Protein AF-A0A833W5Q2-F1 (afdb_monomer)

Radius of gyration: 33.86 Å; Cα contacts (8 Å, |Δi|>4): 45; chains: 1; bounding box: 72×71×75 Å

Secondary structure (DSSP, 8-state):
---------HHHHHHHHHHHHHHH-S------HHHHHHHHHTHHHHHHHHHHHHHHHHHHHHHHHHHHHHHHHHHHHHHHHHHHHHHHHHHHH--SS--HHHHHHHHHHHHHHHTS-SS--TTS-HHHHHHHHHHHHHHHHHHHT---S-TTGGGG--

Sequence (158 aa):
MNEADNGFNHWQTCLLFDVYVTVIMSDEEDIDINKKFEDLLLAEENAQDIGYKEGFEFGKKHFVTAFHYGHHKGSSLGAQLGYYSGILEQYLSTNECNTEKSVSIARKLLQDIYNVPKFNDETVDMLKTIDNIKSQYAKFCALAKICSSYPETDKLNF

Mean predicted aligned error: 13.41 Å

pLDDT: mean 82.16, std 18.28, range [35.59, 97.69]

Structure (mmCIF, N/CA/C/O backbone):
data_AF-A0A833W5Q2-F1
#
_entry.id   AF-A0A833W5Q2-F1
#
loop_
_atom_site.group_PDB
_atom_site.id
_atom_site.type_symbol
_atom_site.label_atom_id
_atom_site.label_alt_id
_atom_site.label_comp_id
_atom_site.label_asym_id
_atom_site.label_entity_id
_atom_site.label_seq_id
_atom_site.pdbx_PDB_ins_code
_atom_site.Cartn_x
_atom_site.Cartn_y
_atom_site.Cartn_z
_atom_site.occupancy
_atom_site.B_iso_or_equiv
_atom_site.auth_seq_id
_atom_site.auth_comp_id
_atom_site.auth_asym_id
_atom_site.auth_atom_id
_atom_site.pdbx_PDB_model_num
ATOM 1 N N . MET A 1 1 ? 49.027 62.027 -38.781 1.00 38.66 1 MET A N 1
ATOM 2 C CA . MET A 1 1 ? 47.693 62.193 -38.177 1.00 38.66 1 MET A CA 1
ATOM 3 C C . MET A 1 1 ? 46.911 60.960 -38.580 1.00 38.66 1 MET A C 1
ATOM 5 O O . MET A 1 1 ? 46.708 60.816 -39.776 1.00 38.66 1 MET A O 1
ATOM 9 N N . ASN A 1 2 ? 46.592 60.103 -37.596 1.00 39.84 2 ASN A N 1
ATOM 10 C CA . ASN A 1 2 ? 45.866 58.815 -37.682 1.00 39.84 2 ASN A CA 1
ATOM 11 C C . ASN A 1 2 ? 46.619 57.723 -38.482 1.00 39.84 2 ASN A C 1
ATOM 13 O O . ASN A 1 2 ? 47.338 58.054 -39.412 1.00 39.84 2 ASN A O 1
ATOM 17 N N . GLU A 1 3 ? 46.664 56.434 -38.139 1.00 35.59 3 GLU A N 1
ATOM 18 C CA . GLU A 1 3 ? 45.753 55.486 -37.472 1.00 35.59 3 GLU A CA 1
ATOM 19 C C . GLU A 1 3 ? 46.633 54.354 -36.872 1.00 35.59 3 GLU A C 1
ATOM 21 O O . GLU A 1 3 ? 47.623 53.959 -37.481 1.00 35.59 3 GLU A O 1
ATOM 26 N N . ALA A 1 4 ? 46.491 54.016 -35.588 1.00 41.06 4 ALA A N 1
ATOM 27 C CA . ALA A 1 4 ? 45.652 52.933 -35.048 1.00 41.06 4 ALA A CA 1
ATOM 28 C C . ALA A 1 4 ? 46.383 51.572 -34.924 1.00 41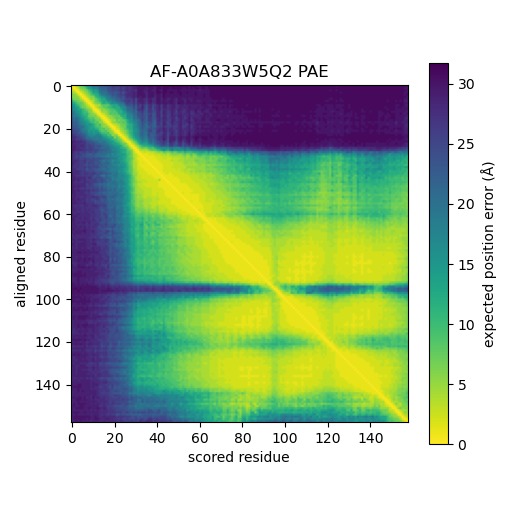.06 4 ALA A C 1
ATOM 30 O O . ALA A 1 4 ? 46.557 50.831 -35.884 1.00 41.06 4 ALA A O 1
ATOM 31 N N . ASP A 1 5 ?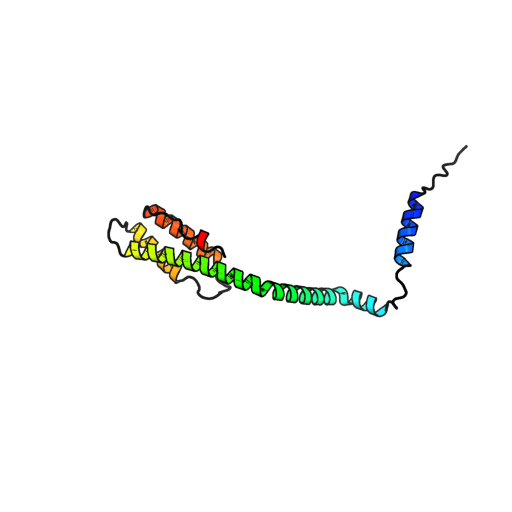 46.816 51.304 -33.688 1.00 43.16 5 ASP A N 1
ATOM 32 C CA . ASP A 1 5 ? 46.898 50.018 -32.980 1.00 43.16 5 ASP A CA 1
ATOM 33 C C . ASP A 1 5 ? 47.190 48.718 -33.755 1.00 43.16 5 ASP A C 1
ATOM 35 O O . ASP A 1 5 ? 46.303 47.968 -34.160 1.00 43.16 5 ASP A O 1
ATOM 39 N N . ASN A 1 6 ? 48.475 48.348 -33.751 1.00 50.38 6 ASN A N 1
ATOM 40 C CA . ASN A 1 6 ? 48.952 46.966 -33.866 1.00 50.38 6 ASN A CA 1
ATOM 41 C C . ASN A 1 6 ? 48.695 46.188 -32.561 1.00 50.38 6 ASN A C 1
ATOM 43 O O . ASN A 1 6 ? 49.618 45.896 -31.799 1.00 50.38 6 ASN A O 1
ATOM 47 N N . GLY A 1 7 ? 47.433 45.852 -32.306 1.00 50.81 7 GLY A N 1
ATOM 48 C CA . GLY A 1 7 ? 46.999 45.077 -31.142 1.00 50.81 7 GLY A CA 1
ATOM 49 C C . GLY A 1 7 ? 46.124 43.888 -31.524 1.00 50.81 7 GLY A C 1
ATOM 50 O O . GLY A 1 7 ? 45.055 43.710 -30.950 1.00 50.81 7 GLY A O 1
ATOM 51 N N . PHE A 1 8 ? 46.526 43.093 -32.522 1.00 42.94 8 PHE A N 1
ATOM 52 C CA . PHE A 1 8 ? 45.823 41.846 -32.828 1.00 42.94 8 PHE A CA 1
ATOM 53 C C . PHE A 1 8 ? 46.236 40.781 -31.803 1.00 42.94 8 PHE A C 1
ATOM 55 O O . PHE A 1 8 ? 47.381 40.334 -31.748 1.00 42.94 8 PHE A O 1
ATOM 62 N N . ASN A 1 9 ? 45.298 40.467 -30.916 1.00 50.44 9 ASN A N 1
ATOM 63 C CA . ASN A 1 9 ? 45.510 39.759 -29.663 1.00 50.44 9 ASN A CA 1
ATOM 64 C C . ASN A 1 9 ? 45.991 38.313 -29.872 1.00 50.44 9 ASN A C 1
ATOM 66 O O . ASN A 1 9 ? 45.300 37.499 -30.479 1.00 50.44 9 ASN A O 1
ATOM 70 N N . HIS A 1 10 ? 47.125 37.973 -29.250 1.00 47.81 10 HIS A N 1
ATOM 71 C CA . HIS A 1 10 ? 47.719 36.628 -29.149 1.00 47.81 10 HIS A CA 1
ATOM 72 C C . HIS A 1 10 ? 46.722 35.533 -28.692 1.00 47.81 10 HIS A C 1
ATOM 74 O O . HIS A 1 10 ? 46.879 34.360 -29.020 1.00 47.81 10 HIS A O 1
ATOM 80 N N . TRP A 1 11 ? 45.647 35.927 -28.003 1.00 44.53 11 TRP A N 1
ATOM 81 C CA . TRP A 1 11 ? 44.583 35.049 -27.510 1.00 44.53 11 TRP A CA 1
ATOM 82 C C . TRP A 1 11 ? 43.549 34.629 -28.572 1.00 44.53 11 TRP A C 1
ATOM 84 O O . TRP A 1 11 ? 42.895 33.604 -28.397 1.00 44.53 11 TRP A O 1
ATOM 94 N N . GLN A 1 12 ? 43.403 35.365 -29.683 1.00 47.84 12 GLN A N 1
ATOM 95 C CA . GLN A 1 12 ? 42.479 34.992 -30.770 1.00 47.84 12 GLN A CA 1
ATOM 96 C C . GLN A 1 12 ? 43.062 33.924 -31.705 1.00 47.84 12 GLN A C 1
ATOM 98 O O . GLN A 1 12 ? 42.309 33.152 -32.295 1.00 47.84 12 GLN A O 1
ATOM 103 N N . THR A 1 13 ? 44.389 33.822 -31.804 1.00 49.59 13 THR A N 1
ATOM 104 C CA . THR A 1 13 ? 45.064 32.784 -32.598 1.00 49.59 13 THR A CA 1
ATOM 105 C C . THR A 1 13 ? 45.045 31.404 -31.939 1.00 49.59 13 THR A C 1
ATOM 107 O O . THR A 1 13 ? 44.954 30.418 -32.661 1.00 49.59 13 THR A O 1
ATOM 110 N N . CYS A 1 14 ? 45.051 31.306 -30.604 1.00 47.75 14 CYS A N 1
ATOM 111 C CA . CYS A 1 14 ? 44.997 30.006 -29.917 1.00 47.75 14 CYS A CA 1
ATOM 112 C C . CYS A 1 14 ? 43.622 29.328 -30.045 1.00 47.75 14 CYS A C 1
ATOM 114 O O . CYS A 1 14 ? 43.556 28.139 -30.329 1.00 47.75 14 CYS A O 1
ATOM 116 N N . LEU A 1 15 ? 42.521 30.085 -29.948 1.00 47.81 15 LEU A N 1
ATOM 117 C CA . LEU A 1 15 ? 41.167 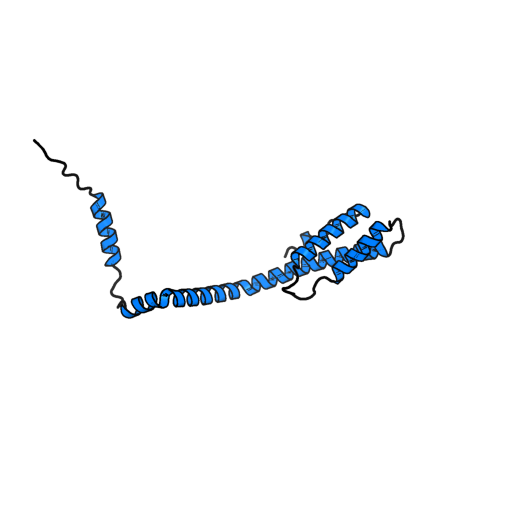29.522 -30.072 1.00 47.81 15 LEU A CA 1
ATOM 118 C C . LEU A 1 15 ? 40.833 29.058 -31.497 1.00 47.81 15 LEU A C 1
ATOM 120 O O . LEU A 1 15 ? 40.085 28.100 -31.672 1.00 47.81 15 LEU A O 1
ATOM 124 N N . LEU A 1 16 ? 41.395 29.708 -32.520 1.00 47.59 16 LEU A N 1
ATOM 125 C CA . LEU A 1 16 ? 41.254 29.248 -33.902 1.00 47.59 16 LEU A CA 1
ATOM 126 C C . LEU A 1 16 ? 42.105 28.005 -34.174 1.00 47.59 16 LEU A C 1
ATOM 128 O O . LEU A 1 16 ? 41.645 27.133 -34.899 1.00 47.59 16 LEU A O 1
ATOM 132 N N . PHE A 1 17 ? 43.293 27.882 -33.574 1.00 48.62 17 PHE A N 1
ATOM 133 C CA . PHE A 1 17 ? 44.138 26.697 -33.746 1.00 48.62 17 PHE A CA 1
ATOM 134 C C . PHE A 1 17 ? 43.572 25.468 -33.018 1.00 48.62 17 PHE A C 1
ATOM 136 O O . PHE A 1 17 ? 43.551 24.392 -33.602 1.00 48.62 17 PHE A O 1
ATOM 143 N N . ASP A 1 18 ? 43.018 25.620 -31.811 1.00 46.50 18 ASP A N 1
ATOM 144 C CA . ASP A 1 18 ? 42.453 24.491 -31.052 1.00 46.50 18 ASP A CA 1
ATOM 145 C C . ASP A 1 18 ? 41.168 23.925 -31.688 1.00 46.50 18 ASP A C 1
ATOM 147 O O . ASP A 1 18 ? 40.959 22.709 -31.707 1.00 46.50 18 ASP A O 1
ATOM 151 N N . VAL A 1 19 ? 40.329 24.778 -32.292 1.00 51.44 19 VAL A N 1
ATOM 152 C CA . VAL A 1 19 ? 39.149 24.327 -33.055 1.00 51.44 19 VAL A CA 1
ATOM 153 C C . VAL A 1 19 ? 39.563 23.668 -34.375 1.00 51.44 19 VAL A C 1
ATOM 155 O O . VAL A 1 19 ? 38.985 22.653 -34.756 1.00 51.44 19 VAL A O 1
ATOM 158 N N . TYR A 1 20 ? 40.585 24.193 -35.060 1.00 46.47 20 TYR A N 1
ATOM 159 C CA . TYR A 1 20 ? 41.054 23.637 -36.335 1.00 46.47 20 TYR A CA 1
ATOM 160 C C . TYR A 1 20 ? 41.816 22.313 -36.157 1.00 46.47 20 TYR A C 1
ATOM 162 O O . TYR A 1 20 ? 41.710 21.425 -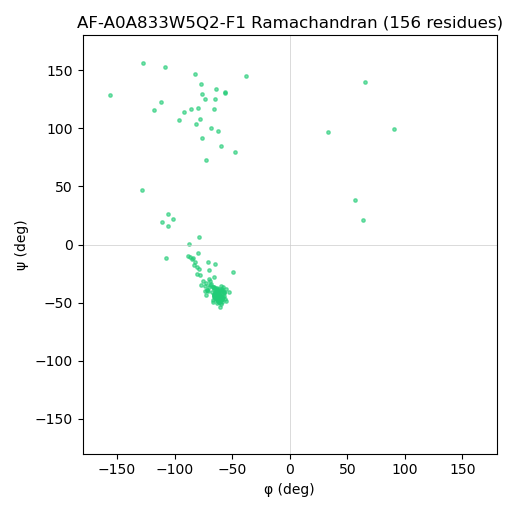36.995 1.00 46.47 20 TYR A O 1
ATOM 170 N N . VAL A 1 21 ? 42.542 22.145 -35.048 1.00 47.31 21 VAL A N 1
ATOM 171 C CA . VAL A 1 21 ? 43.298 20.920 -34.739 1.00 47.31 21 VAL A CA 1
ATOM 172 C C . VAL A 1 21 ? 42.383 19.798 -34.238 1.00 47.31 21 VAL A C 1
ATOM 174 O O . VAL A 1 21 ? 42.582 18.648 -34.620 1.00 47.31 21 VAL A O 1
ATOM 177 N N . THR A 1 22 ? 41.320 20.108 -33.488 1.00 44.22 22 THR A N 1
ATOM 178 C CA . THR A 1 22 ? 40.346 19.085 -33.050 1.00 44.22 22 THR A CA 1
ATOM 179 C C . THR A 1 22 ? 39.568 18.481 -34.229 1.00 44.22 22 THR A C 1
ATOM 181 O O . THR A 1 22 ? 39.186 17.317 -34.177 1.00 44.22 22 THR A O 1
ATOM 184 N N . VAL A 1 23 ? 39.382 19.233 -35.320 1.00 49.72 23 VAL A N 1
ATOM 185 C CA . VAL A 1 23 ? 38.721 18.743 -36.547 1.00 49.72 23 VAL A CA 1
ATOM 186 C C . VAL A 1 23 ? 39.662 17.912 -37.436 1.00 49.72 23 VAL A C 1
ATOM 188 O O . VAL A 1 23 ? 39.186 17.145 -38.265 1.00 49.72 23 VAL A O 1
ATOM 191 N N . ILE A 1 24 ? 40.986 18.028 -37.272 1.00 49.78 24 ILE A N 1
ATOM 192 C CA . ILE A 1 24 ? 41.982 17.390 -38.158 1.00 49.78 24 ILE A CA 1
ATOM 193 C C . ILE A 1 24 ? 42.696 16.196 -37.488 1.00 49.78 24 ILE A C 1
ATOM 195 O O . ILE A 1 24 ? 43.356 15.419 -38.169 1.00 49.78 24 ILE A O 1
ATOM 199 N N . MET A 1 25 ? 42.545 15.998 -36.173 1.00 48.16 25 MET A N 1
ATOM 200 C CA . MET A 1 25 ? 43.210 14.923 -35.414 1.00 48.16 25 MET A CA 1
ATOM 201 C C . MET A 1 25 ? 42.300 13.753 -35.002 1.00 48.16 25 MET A C 1
ATOM 203 O O . MET A 1 25 ? 42.586 13.063 -34.024 1.00 48.16 25 MET A O 1
ATOM 207 N N . SER A 1 26 ? 41.222 13.492 -35.738 1.00 46.38 26 SER A N 1
ATOM 208 C CA . SER A 1 26 ? 40.690 12.130 -35.810 1.00 46.38 26 SER A CA 1
ATOM 209 C C . SER A 1 26 ? 41.264 11.500 -37.069 1.00 46.38 26 SER A C 1
ATOM 211 O O . SER A 1 26 ? 40.897 11.900 -38.174 1.00 46.38 26 SER A O 1
ATOM 213 N N . ASP A 1 27 ? 42.202 10.577 -36.874 1.00 48.41 27 ASP A N 1
ATOM 214 C CA . ASP A 1 27 ? 42.701 9.656 -37.890 1.00 48.41 27 ASP A CA 1
ATOM 215 C C . ASP A 1 27 ? 41.565 9.184 -38.813 1.00 48.41 27 ASP A C 1
ATOM 217 O O . ASP A 1 27 ? 40.431 9.035 -38.358 1.00 48.41 27 ASP A O 1
ATOM 221 N N . GLU A 1 28 ? 41.878 8.980 -40.096 1.00 51.78 28 GLU A N 1
ATOM 222 C CA . GLU A 1 28 ? 40.997 8.483 -41.161 1.00 51.78 28 GLU A CA 1
ATOM 223 C C . GLU A 1 28 ? 40.198 7.229 -40.741 1.00 51.78 28 GLU A C 1
ATOM 225 O O . GLU A 1 28 ? 40.512 6.100 -41.111 1.00 51.78 28 GLU A O 1
ATOM 230 N N . GLU A 1 29 ? 39.116 7.405 -39.991 1.00 58.22 29 GLU A N 1
ATOM 231 C CA . GLU A 1 29 ? 37.950 6.561 -40.156 1.00 58.22 29 GLU A CA 1
ATOM 232 C C . GLU A 1 29 ? 37.305 7.016 -41.459 1.00 58.22 29 GLU A C 1
ATOM 234 O O . GLU A 1 29 ? 37.044 8.202 -41.656 1.00 58.22 29 GLU A O 1
ATOM 239 N N . ASP A 1 30 ? 37.102 6.079 -42.377 1.00 64.25 30 ASP A N 1
ATOM 240 C CA . ASP A 1 30 ? 36.302 6.269 -43.581 1.00 64.25 30 ASP A CA 1
ATOM 241 C C . ASP A 1 30 ? 34.876 6.637 -43.132 1.00 64.25 30 ASP A C 1
ATOM 243 O O . ASP A 1 30 ? 34.030 5.775 -42.877 1.00 64.25 30 ASP A O 1
ATOM 247 N N . ILE A 1 31 ? 34.649 7.930 -42.868 1.00 68.19 31 ILE A N 1
ATOM 248 C CA . ILE A 1 31 ? 33.361 8.443 -42.420 1.00 68.19 31 ILE A CA 1
ATOM 249 C C . ILE A 1 31 ? 32.431 8.278 -43.609 1.00 68.19 31 ILE A C 1
ATOM 251 O O . ILE A 1 31 ? 32.430 9.092 -44.532 1.00 68.19 31 ILE A O 1
ATOM 255 N N . ASP A 1 32 ? 31.625 7.222 -43.568 1.00 84.94 32 ASP A N 1
ATOM 256 C CA . ASP A 1 32 ? 30.567 6.999 -44.538 1.00 84.94 32 ASP A CA 1
ATOM 257 C C . ASP A 1 32 ? 29.554 8.150 -44.446 1.00 84.94 32 ASP A C 1
ATOM 259 O O . ASP A 1 32 ? 28.679 8.208 -43.575 1.00 84.94 32 ASP A O 1
ATOM 263 N N . ILE A 1 33 ? 29.720 9.113 -45.351 1.00 88.19 33 ILE A N 1
ATOM 264 C CA . ILE A 1 33 ? 28.893 10.312 -45.447 1.00 88.19 33 ILE A CA 1
ATOM 265 C C . ILE A 1 33 ? 27.429 9.925 -45.688 1.00 88.19 33 ILE A C 1
ATOM 267 O O . ILE A 1 33 ? 26.533 10.573 -45.144 1.00 88.19 33 ILE A O 1
ATOM 271 N N . ASN A 1 34 ? 27.173 8.855 -46.449 1.00 88.50 34 ASN A N 1
ATOM 272 C CA . ASN A 1 34 ? 25.809 8.400 -46.710 1.00 88.50 34 ASN A CA 1
ATOM 273 C C . ASN A 1 34 ? 25.163 7.911 -45.419 1.00 88.50 34 ASN A C 1
ATOM 275 O O . ASN A 1 34 ? 24.055 8.335 -45.106 1.00 88.50 34 ASN A O 1
ATOM 279 N N . LYS A 1 35 ? 25.898 7.145 -44.607 1.00 88.88 35 LYS A N 1
ATOM 280 C CA . LYS A 1 35 ? 25.427 6.719 -43.287 1.00 88.88 35 LYS A CA 1
ATOM 281 C C . LYS A 1 35 ? 25.104 7.900 -42.370 1.00 88.88 35 LYS A C 1
ATOM 283 O O . LYS A 1 35 ? 24.105 7.868 -41.667 1.00 88.88 35 LYS A O 1
ATOM 288 N N . LYS A 1 36 ? 25.899 8.975 -42.384 1.00 91.31 36 LYS A N 1
ATOM 289 C CA . LYS A 1 36 ? 25.597 10.178 -41.583 1.00 91.31 36 LYS A CA 1
ATOM 290 C C . LYS A 1 36 ? 24.340 10.908 -42.051 1.00 91.31 36 LYS A C 1
ATOM 292 O O . LYS A 1 36 ? 23.597 11.424 -41.217 1.00 91.31 36 LYS A O 1
ATOM 297 N N . PHE A 1 37 ? 24.091 10.956 -43.357 1.00 93.19 37 PHE A N 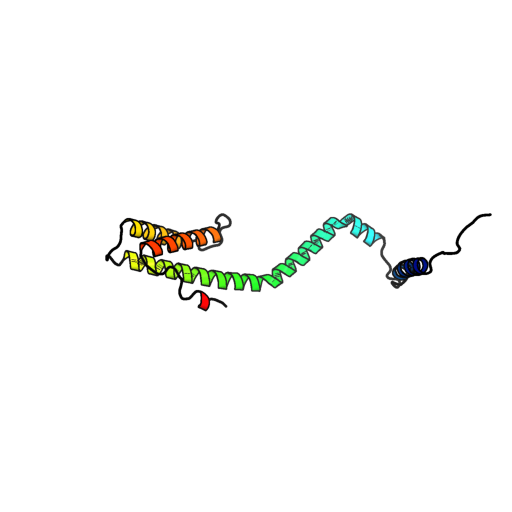1
ATOM 298 C CA . PHE A 1 37 ? 22.842 11.503 -43.883 1.00 93.19 37 PHE A CA 1
ATOM 299 C C . PHE A 1 37 ? 21.646 10.597 -43.591 1.00 93.19 37 PHE A C 1
ATOM 301 O O . PHE A 1 37 ? 20.580 11.121 -43.282 1.00 93.19 37 PHE A O 1
ATOM 308 N N . GLU A 1 38 ? 21.816 9.275 -43.629 1.00 92.44 38 GLU A N 1
ATOM 309 C CA . GLU A 1 38 ? 20.803 8.314 -43.184 1.00 92.44 38 GLU A CA 1
ATOM 310 C C . GLU A 1 38 ? 20.498 8.490 -41.692 1.00 92.44 38 GLU A C 1
ATOM 312 O O . GLU A 1 38 ? 19.337 8.646 -41.332 1.00 92.44 38 GLU A O 1
ATOM 317 N N . ASP A 1 39 ? 21.518 8.582 -40.834 1.00 91.75 39 ASP A N 1
ATOM 318 C CA . ASP A 1 39 ? 21.353 8.821 -39.397 1.00 91.75 39 ASP A CA 1
ATOM 319 C C . ASP A 1 39 ? 20.605 10.133 -39.116 1.00 91.75 39 ASP A C 1
ATOM 321 O O . ASP A 1 39 ? 19.800 10.195 -38.187 1.00 91.75 39 ASP A O 1
ATOM 325 N N . LEU A 1 40 ? 20.866 11.181 -39.910 1.00 93.62 40 LEU A N 1
ATOM 326 C CA . LEU A 1 40 ? 20.181 12.470 -39.804 1.00 93.62 40 LEU A CA 1
ATOM 327 C C . LEU A 1 40 ? 18.736 12.396 -40.311 1.00 93.62 40 LEU A C 1
ATOM 329 O O . LEU A 1 40 ? 17.838 12.948 -39.678 1.00 93.62 40 LEU A O 1
ATOM 333 N N . LEU A 1 41 ? 18.512 11.733 -41.448 1.00 96.25 41 LEU A N 1
ATOM 334 C CA . LEU A 1 41 ? 17.185 11.541 -42.032 1.00 96.25 41 LEU A CA 1
ATOM 335 C C . LEU A 1 41 ? 16.291 10.709 -41.104 1.00 96.25 41 LEU A C 1
ATOM 337 O O . LEU A 1 41 ? 15.111 11.015 -40.963 1.00 96.25 41 LEU A O 1
ATOM 341 N N . LEU A 1 42 ? 16.871 9.701 -40.448 1.00 96.00 42 LEU A N 1
ATOM 342 C CA . LEU A 1 42 ? 16.205 8.772 -39.534 1.00 96.00 42 LEU A CA 1
ATOM 343 C C . LEU A 1 42 ? 16.458 9.127 -38.060 1.00 96.00 42 LEU A C 1
ATOM 345 O O . LEU A 1 42 ? 16.336 8.275 -37.183 1.00 96.00 42 LEU A O 1
ATOM 349 N N . ALA A 1 43 ? 16.822 10.377 -37.754 1.00 96.00 43 ALA A N 1
ATOM 350 C CA . ALA A 1 43 ? 17.234 10.769 -36.405 1.00 96.00 43 ALA A CA 1
ATOM 351 C C . ALA A 1 43 ? 16.154 10.499 -35.343 1.00 96.00 43 ALA A C 1
ATOM 353 O O . ALA A 1 43 ? 16.477 10.097 -34.226 1.00 96.00 43 ALA A O 1
ATOM 354 N N . GLU A 1 44 ? 14.877 10.689 -35.687 1.00 95.94 44 GLU A N 1
ATOM 355 C CA . GLU A 1 44 ? 13.747 10.395 -34.798 1.00 95.94 44 GLU A CA 1
ATOM 356 C C . GLU A 1 44 ? 13.610 8.891 -34.526 1.00 95.94 44 GLU A C 1
ATOM 358 O O . GLU A 1 44 ? 13.521 8.475 -33.371 1.00 95.94 44 GLU A O 1
ATOM 363 N N . GLU A 1 45 ? 13.658 8.072 -35.575 1.00 96.44 45 GLU A N 1
ATOM 364 C CA . GLU A 1 45 ? 13.549 6.612 -35.485 1.00 96.44 45 GLU A CA 1
ATOM 365 C C . GLU A 1 45 ? 14.724 6.023 -34.695 1.00 96.44 45 GLU A C 1
ATOM 367 O O . GLU A 1 45 ? 14.535 5.185 -33.811 1.00 96.44 45 GLU A O 1
ATOM 372 N N . ASN A 1 46 ? 15.931 6.537 -34.942 1.00 95.06 46 ASN A N 1
ATOM 373 C CA . ASN A 1 46 ? 17.136 6.189 -34.200 1.00 95.06 46 ASN A CA 1
ATOM 374 C C . ASN A 1 46 ? 17.020 6.577 -32.721 1.00 95.06 46 ASN A C 1
ATOM 376 O O . ASN A 1 46 ? 17.333 5.769 -31.847 1.00 95.06 46 ASN A O 1
ATOM 380 N N . ALA A 1 47 ? 16.539 7.785 -32.416 1.00 96.25 47 ALA A N 1
ATOM 381 C CA . ALA A 1 47 ? 16.331 8.218 -31.036 1.00 96.25 47 ALA A CA 1
ATOM 382 C C . ALA A 1 47 ? 15.285 7.352 -30.315 1.00 96.25 47 ALA A C 1
ATOM 384 O O . ALA A 1 47 ? 15.475 7.001 -29.149 1.00 96.25 47 ALA A O 1
ATOM 385 N N . GLN A 1 48 ? 14.207 6.966 -31.003 1.00 97.50 48 GLN A N 1
ATOM 386 C CA . GLN A 1 48 ? 13.182 6.082 -30.456 1.00 97.50 48 GLN A CA 1
ATOM 387 C C . GLN A 1 48 ? 13.730 4.677 -30.169 1.00 97.50 48 GLN A C 1
ATOM 389 O O . GLN A 1 48 ? 13.470 4.132 -29.094 1.00 97.50 48 GLN A O 1
ATOM 394 N N . ASP A 1 49 ? 14.492 4.091 -31.095 1.00 97.06 49 ASP A N 1
ATOM 395 C CA . ASP A 1 49 ? 15.082 2.759 -30.931 1.00 97.06 49 ASP A CA 1
ATOM 396 C C . ASP A 1 49 ? 16.130 2.731 -29.807 1.00 97.06 49 ASP A C 1
ATOM 398 O O . ASP A 1 49 ? 16.101 1.845 -28.948 1.00 97.06 49 ASP A O 1
ATOM 402 N N . ILE A 1 50 ? 17.003 3.744 -29.749 1.00 96.50 50 ILE A N 1
ATOM 403 C CA . ILE A 1 50 ? 17.966 3.915 -28.654 1.00 96.50 50 ILE A CA 1
ATOM 404 C C . ILE A 1 50 ? 17.222 4.055 -27.324 1.00 96.50 50 ILE A C 1
ATOM 406 O O . ILE A 1 50 ? 17.486 3.292 -26.395 1.00 96.50 50 ILE A O 1
ATOM 410 N N . GLY A 1 51 ? 16.239 4.957 -27.243 1.00 97.62 51 GLY A N 1
ATOM 411 C CA . GLY A 1 51 ? 15.463 5.181 -26.024 1.00 97.62 51 GLY A CA 1
ATOM 412 C C . GLY A 1 51 ? 14.715 3.931 -25.554 1.00 97.62 51 GLY A C 1
ATOM 413 O O . GLY A 1 51 ? 14.694 3.634 -24.358 1.00 97.62 51 GLY A O 1
ATOM 414 N N . TYR A 1 52 ? 14.151 3.149 -26.480 1.00 97.38 52 TYR A N 1
ATOM 415 C CA . TYR A 1 52 ? 13.523 1.868 -26.160 1.00 97.38 52 TYR A CA 1
ATOM 416 C C . TYR A 1 52 ? 14.535 0.862 -25.602 1.00 97.38 52 TYR A C 1
ATOM 418 O O . TYR A 1 52 ? 14.291 0.279 -24.545 1.00 97.38 52 TYR A O 1
ATOM 426 N N . LYS A 1 53 ? 15.675 0.667 -26.276 1.00 97.69 53 LYS A N 1
ATOM 427 C CA . LYS A 1 53 ? 16.718 -0.283 -25.851 1.00 97.69 53 LYS A CA 1
ATOM 428 C C . LYS A 1 53 ? 17.290 0.084 -24.487 1.00 97.69 53 LYS A C 1
ATOM 430 O O . LYS A 1 53 ? 17.389 -0.776 -23.610 1.00 97.69 53 LYS A O 1
ATOM 435 N N . GLU A 1 54 ? 17.624 1.355 -24.293 1.00 97.06 54 GLU A N 1
ATOM 436 C CA . GLU A 1 54 ? 18.136 1.871 -23.025 1.00 97.06 54 GLU A CA 1
ATOM 437 C C . GLU A 1 54 ? 17.102 1.723 -21.908 1.00 97.06 54 GLU A C 1
ATOM 439 O O . GLU A 1 54 ? 17.414 1.173 -20.851 1.00 97.06 54 GLU A O 1
ATOM 444 N N . GLY A 1 55 ? 15.858 2.143 -22.151 1.00 96.56 55 GLY A N 1
ATOM 445 C CA . GLY A 1 55 ? 14.770 2.040 -21.181 1.00 96.56 55 GLY A CA 1
ATOM 446 C C . GLY A 1 55 ? 14.442 0.595 -20.806 1.00 96.56 55 GLY A C 1
ATOM 447 O O . GLY A 1 55 ? 14.227 0.294 -19.630 1.00 96.56 55 GLY A O 1
ATOM 448 N N . PHE A 1 56 ? 14.455 -0.320 -21.776 1.00 96.19 56 PHE A N 1
ATOM 449 C CA . PHE A 1 56 ? 14.208 -1.740 -21.546 1.00 96.19 56 PHE A CA 1
ATOM 450 C C . PHE A 1 56 ? 15.316 -2.385 -20.706 1.00 96.19 56 PHE A C 1
ATOM 452 O O . PHE A 1 56 ? 15.028 -3.035 -19.699 1.00 96.19 56 PHE A O 1
ATOM 459 N N . GLU A 1 57 ? 16.585 -2.176 -21.066 1.00 95.75 57 GLU A N 1
ATOM 460 C CA . GLU A 1 57 ? 17.714 -2.728 -20.309 1.00 95.75 57 GLU A CA 1
ATOM 461 C C . GLU A 1 57 ? 17.830 -2.106 -18.914 1.00 95.75 57 GLU A C 1
ATOM 463 O O . GLU A 1 57 ? 18.124 -2.807 -17.940 1.00 95.75 57 GLU A O 1
ATOM 468 N N . PHE A 1 58 ? 17.535 -0.811 -18.782 1.00 95.31 58 PHE A N 1
ATOM 469 C CA . PHE A 1 58 ? 17.417 -0.154 -17.485 1.00 95.31 58 PHE A CA 1
ATOM 470 C C . PHE A 1 58 ? 16.303 -0.795 -16.644 1.00 95.31 58 PHE A C 1
ATOM 472 O O . PHE A 1 58 ? 16.557 -1.276 -15.538 1.00 95.31 58 PHE A O 1
ATOM 479 N N . GLY A 1 59 ? 15.085 -0.892 -17.181 1.00 93.25 59 GLY A N 1
ATOM 480 C CA . GLY A 1 59 ? 13.946 -1.497 -16.489 1.00 93.25 59 GLY A CA 1
ATOM 481 C C . GLY A 1 59 ? 14.221 -2.937 -16.049 1.00 93.25 59 GLY A C 1
ATOM 482 O O . GLY A 1 59 ? 13.946 -3.304 -14.908 1.00 93.25 59 GLY A O 1
ATOM 483 N N . LYS A 1 60 ? 14.858 -3.735 -16.910 1.00 92.00 60 LYS A N 1
ATOM 484 C CA . LYS A 1 60 ? 15.247 -5.119 -16.617 1.00 92.00 60 LYS A CA 1
ATOM 485 C C . LYS A 1 60 ? 16.237 -5.222 -15.456 1.00 92.00 60 LYS A C 1
ATOM 487 O O . LYS A 1 60 ? 16.065 -6.080 -14.592 1.00 92.00 60 LYS A O 1
ATOM 492 N N . LYS A 1 61 ? 17.242 -4.341 -15.394 1.00 91.25 61 LYS A N 1
ATOM 493 C CA . LYS A 1 61 ? 18.204 -4.294 -14.276 1.00 91.25 61 LYS A CA 1
ATOM 494 C C . LYS A 1 61 ? 17.531 -3.917 -12.957 1.00 91.25 61 LYS A C 1
ATOM 496 O O . LYS A 1 61 ? 17.877 -4.465 -11.914 1.00 91.25 61 LYS A O 1
ATOM 501 N N . HIS A 1 62 ? 16.556 -3.013 -13.001 1.00 90.81 62 HIS A N 1
ATOM 502 C CA . HIS A 1 62 ? 15.860 -2.524 -11.811 1.00 90.81 62 HIS A CA 1
ATOM 503 C C . HIS A 1 62 ? 14.656 -3.380 -11.387 1.00 90.81 62 HIS A C 1
ATOM 505 O O . HIS A 1 62 ? 14.163 -3.212 -10.271 1.00 90.81 62 HIS A O 1
ATOM 511 N N . PHE A 1 63 ? 14.213 -4.326 -12.221 1.00 90.50 63 PHE A N 1
ATOM 512 C CA . PHE A 1 63 ? 13.051 -5.176 -11.954 1.00 90.50 63 PHE A CA 1
ATOM 513 C C . PHE A 1 63 ? 13.162 -5.940 -10.631 1.00 90.50 63 PHE A C 1
ATOM 515 O O . PHE A 1 63 ? 12.231 -5.924 -9.832 1.00 90.50 63 PHE A O 1
ATOM 522 N N . VAL A 1 64 ? 14.309 -6.574 -10.370 1.00 90.31 64 VAL A N 1
ATOM 523 C CA . VAL A 1 64 ? 14.524 -7.370 -9.149 1.00 90.31 64 VAL A CA 1
ATOM 524 C C . VAL A 1 64 ? 14.424 -6.486 -7.906 1.00 90.31 64 VAL A C 1
ATOM 526 O O . VAL A 1 64 ? 13.725 -6.821 -6.952 1.00 90.31 64 VAL A O 1
ATOM 529 N N . THR A 1 65 ? 15.052 -5.311 -7.942 1.00 89.38 65 THR A N 1
ATOM 530 C CA . THR A 1 65 ? 14.980 -4.330 -6.854 1.00 89.38 65 THR A CA 1
ATOM 531 C C . THR A 1 65 ? 13.550 -3.846 -6.629 1.00 89.38 65 THR A C 1
ATOM 533 O O . THR A 1 65 ? 13.091 -3.806 -5.490 1.00 89.38 65 THR A O 1
ATOM 536 N N . ALA A 1 66 ? 12.820 -3.522 -7.700 1.00 89.12 66 ALA A N 1
ATOM 537 C CA . ALA A 1 66 ? 11.426 -3.096 -7.615 1.00 89.12 66 ALA A CA 1
ATOM 538 C C . ALA A 1 66 ? 10.514 -4.209 -7.072 1.00 89.12 66 ALA A C 1
ATOM 540 O O . ALA A 1 66 ? 9.642 -3.946 -6.244 1.00 89.12 66 ALA A O 1
ATOM 541 N N . PHE A 1 67 ? 10.746 -5.457 -7.482 1.00 89.56 67 PHE A N 1
ATOM 542 C CA . PHE A 1 67 ? 10.027 -6.626 -6.985 1.00 89.56 67 PHE A CA 1
ATOM 543 C C . PHE A 1 67 ? 10.235 -6.816 -5.480 1.00 89.56 67 PHE A C 1
ATOM 545 O O . PHE A 1 67 ? 9.262 -6.930 -4.733 1.00 89.56 67 PHE A O 1
ATOM 552 N N . HIS A 1 68 ? 11.488 -6.790 -5.014 1.00 91.44 68 HIS A N 1
ATOM 553 C CA . HIS A 1 68 ? 11.787 -6.880 -3.586 1.00 91.44 68 HIS A CA 1
ATOM 554 C C . HIS A 1 68 ? 11.163 -5.723 -2.817 1.00 91.44 68 HIS A C 1
ATOM 556 O O . HIS A 1 68 ? 10.498 -5.950 -1.808 1.00 91.44 68 HIS A O 1
ATOM 562 N N . TYR A 1 69 ? 11.301 -4.497 -3.322 1.00 89.94 69 TYR A N 1
ATOM 563 C CA . TYR A 1 69 ? 10.690 -3.323 -2.713 1.00 89.94 69 TYR A CA 1
ATOM 564 C C . TYR A 1 69 ? 9.174 -3.4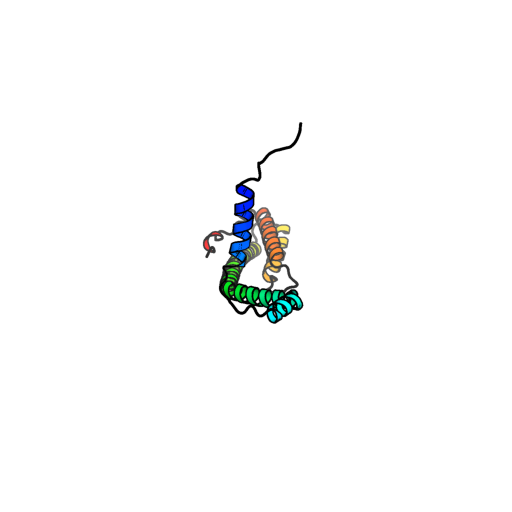91 -2.545 1.00 89.94 69 TYR A C 1
ATOM 566 O O . TYR A 1 69 ? 8.647 -3.294 -1.450 1.00 89.94 69 TYR A O 1
ATOM 574 N N . GLY A 1 70 ? 8.479 -3.920 -3.603 1.00 89.94 70 GLY A N 1
ATOM 575 C CA . GLY A 1 70 ? 7.045 -4.191 -3.567 1.00 89.94 70 GLY A CA 1
ATOM 576 C C . GLY A 1 70 ? 6.683 -5.278 -2.555 1.00 89.94 70 GLY A C 1
ATOM 577 O O . GLY A 1 70 ? 5.760 -5.094 -1.765 1.00 89.94 70 GLY A O 1
ATOM 578 N N . HIS A 1 71 ? 7.444 -6.373 -2.513 1.00 90.06 71 HIS A N 1
ATOM 579 C CA . HIS A 1 71 ? 7.235 -7.458 -1.555 1.00 90.06 71 HIS A CA 1
ATOM 580 C C . HIS A 1 71 ? 7.412 -6.992 -0.101 1.00 90.06 71 HIS A C 1
ATOM 582 O O . HIS A 1 71 ? 6.548 -7.237 0.743 1.00 90.06 71 HIS A O 1
ATOM 588 N N . HIS A 1 72 ? 8.498 -6.275 0.198 1.00 90.38 72 HIS A N 1
ATOM 589 C CA . HIS A 1 72 ? 8.753 -5.734 1.534 1.00 90.38 72 HIS A CA 1
ATOM 590 C C . HIS A 1 72 ? 7.674 -4.734 1.945 1.00 90.38 72 HIS A C 1
ATOM 592 O O . HIS A 1 72 ? 7.109 -4.838 3.038 1.00 90.38 72 HIS A O 1
ATOM 598 N N . LYS A 1 73 ? 7.326 -3.800 1.052 1.00 89.38 73 LYS A N 1
ATOM 599 C CA . LYS A 1 73 ? 6.303 -2.794 1.333 1.00 89.38 73 LYS A CA 1
ATOM 600 C C . LYS A 1 73 ? 4.926 -3.422 1.524 1.00 89.38 73 LYS A C 1
ATOM 602 O O . LYS A 1 73 ? 4.219 -3.052 2.460 1.00 89.38 73 LYS A O 1
ATOM 607 N N . GLY A 1 74 ? 4.569 -4.385 0.679 1.00 90.62 74 GLY A N 1
ATOM 608 C CA . GLY A 1 74 ? 3.321 -5.136 0.771 1.00 90.62 74 GLY A CA 1
ATOM 609 C C . GLY A 1 74 ? 3.217 -5.916 2.079 1.00 90.62 74 GLY A C 1
ATOM 610 O O . GLY A 1 74 ? 2.203 -5.816 2.762 1.00 90.62 74 GLY A O 1
ATOM 611 N N . SER A 1 75 ? 4.285 -6.611 2.481 1.00 90.81 75 SER A N 1
ATOM 612 C CA . SER A 1 75 ? 4.347 -7.327 3.763 1.00 90.81 75 SER A CA 1
ATOM 613 C C . SER A 1 75 ? 4.166 -6.383 4.959 1.00 90.81 75 SER A C 1
ATOM 615 O O . SER A 1 75 ? 3.339 -6.636 5.834 1.00 90.81 75 SER A O 1
ATOM 617 N N . SER A 1 76 ? 4.861 -5.239 4.952 1.00 91.25 76 SER A N 1
ATOM 618 C CA . SER A 1 76 ? 4.731 -4.204 5.987 1.00 91.25 76 SER A CA 1
ATOM 619 C C . SER A 1 76 ? 3.297 -3.671 6.110 1.00 91.25 76 SER A C 1
ATOM 621 O O . SER A 1 76 ? 2.746 -3.598 7.211 1.00 91.25 76 SER A O 1
ATOM 623 N N . LEU A 1 77 ? 2.656 -3.355 4.980 1.00 91.69 77 LEU A N 1
ATOM 624 C CA . LEU A 1 77 ? 1.261 -2.911 4.960 1.00 91.69 77 LEU A CA 1
ATOM 625 C C . LEU A 1 77 ? 0.304 -4.017 5.417 1.00 91.69 77 LEU A C 1
ATOM 627 O O . LEU A 1 77 ? -0.600 -3.748 6.204 1.00 91.69 77 LEU A O 1
ATOM 631 N N . GLY A 1 78 ? 0.518 -5.256 4.974 1.00 92.81 78 GLY A N 1
ATOM 632 C CA . GLY A 1 78 ? -0.287 -6.408 5.375 1.00 92.81 78 GLY A CA 1
ATOM 633 C C . GLY A 1 78 ? -0.242 -6.652 6.882 1.00 92.81 78 GLY A C 1
ATOM 634 O O . GLY A 1 78 ? -1.288 -6.824 7.506 1.00 92.81 78 GLY A O 1
ATOM 635 N N . ALA A 1 79 ? 0.945 -6.585 7.488 1.00 93.56 79 ALA A N 1
ATOM 636 C CA . ALA A 1 79 ? 1.110 -6.716 8.933 1.00 93.56 79 ALA A CA 1
ATOM 637 C C . ALA A 1 79 ? 0.379 -5.600 9.700 1.00 93.56 79 ALA A C 1
ATOM 639 O O . ALA A 1 79 ? -0.327 -5.870 10.674 1.00 93.56 79 ALA A O 1
ATOM 640 N N . GLN A 1 80 ? 0.475 -4.355 9.224 1.00 93.75 80 GLN A N 1
ATOM 641 C CA . GLN A 1 80 ? -0.234 -3.218 9.813 1.00 93.75 80 GLN A CA 1
ATOM 642 C C . GLN A 1 80 ? -1.763 -3.374 9.725 1.00 93.75 80 GLN A C 1
ATOM 644 O O . GLN A 1 80 ? -2.458 -3.169 10.720 1.00 93.75 80 GLN A O 1
ATOM 649 N N . LEU A 1 81 ? -2.296 -3.767 8.564 1.00 95.31 81 LEU A N 1
ATOM 650 C CA . LEU A 1 81 ? -3.733 -4.010 8.387 1.00 95.31 81 LEU A CA 1
ATOM 651 C C . LEU A 1 81 ? -4.231 -5.196 9.222 1.00 95.31 81 LEU A C 1
ATOM 653 O O . LEU A 1 81 ? -5.326 -5.139 9.787 1.00 95.31 81 LEU A O 1
ATOM 657 N N . GLY A 1 82 ? -3.427 -6.256 9.330 1.00 95.56 82 GLY A N 1
ATOM 658 C CA . GLY A 1 82 ? -3.717 -7.405 10.185 1.00 95.56 82 GLY A CA 1
ATOM 659 C C . GLY A 1 82 ? -3.801 -7.007 11.658 1.00 95.56 82 GLY A C 1
ATOM 660 O O . GLY A 1 82 ? -4.754 -7.374 12.342 1.00 95.56 82 GLY A O 1
ATOM 661 N N . TYR A 1 83 ? -2.868 -6.173 12.126 1.00 95.81 83 TYR A N 1
ATOM 662 C CA . TYR A 1 83 ? -2.913 -5.614 13.476 1.00 95.81 83 TYR A CA 1
ATOM 663 C C . TYR A 1 83 ? -4.183 -4.786 13.715 1.00 95.81 83 TYR A C 1
ATOM 665 O O . TYR A 1 83 ? -4.873 -5.004 14.710 1.00 95.81 83 TYR A O 1
ATOM 673 N N . TYR A 1 84 ? -4.534 -3.882 12.792 1.00 96.50 84 TYR A N 1
ATOM 674 C CA . TYR A 1 84 ? -5.770 -3.099 12.900 1.00 96.50 84 TYR A CA 1
ATOM 675 C C . TYR A 1 84 ? -7.003 -3.998 12.987 1.00 96.50 84 TYR A C 1
ATOM 677 O O . TYR A 1 84 ? -7.848 -3.782 13.852 1.00 96.50 84 TYR A O 1
ATOM 685 N N . SER A 1 85 ? -7.077 -5.027 12.141 1.00 96.69 85 SER A N 1
ATOM 686 C CA . SER A 1 85 ? -8.185 -5.989 12.144 1.00 96.69 85 SER A CA 1
ATOM 687 C C . SER A 1 85 ? -8.310 -6.693 13.494 1.00 96.69 85 SER A C 1
ATOM 689 O O . SER A 1 85 ? -9.393 -6.696 14.071 1.00 96.69 85 SER A O 1
ATOM 691 N N . GLY A 1 86 ? -7.201 -7.186 14.057 1.00 95.38 86 GLY A N 1
ATOM 692 C CA . GLY A 1 86 ? -7.203 -7.854 15.361 1.00 95.38 86 GLY A CA 1
ATOM 693 C C . GLY A 1 86 ? -7.693 -6.956 16.502 1.00 95.38 86 GLY A C 1
ATOM 694 O O . GLY A 1 86 ? -8.510 -7.383 17.316 1.00 95.38 86 GLY A O 1
ATOM 695 N N . ILE A 1 87 ? -7.266 -5.688 16.534 1.00 94.50 87 ILE A N 1
ATOM 696 C CA . ILE A 1 87 ? -7.748 -4.718 17.531 1.00 94.50 87 ILE A CA 1
ATOM 697 C C . ILE A 1 87 ? -9.249 -4.452 17.365 1.00 94.50 87 ILE A C 1
ATOM 699 O O . ILE A 1 87 ? -9.981 -4.398 18.355 1.00 94.50 87 ILE A O 1
ATOM 703 N N . LEU A 1 88 ? -9.725 -4.297 16.128 1.00 95.12 88 LEU A N 1
ATOM 704 C CA . LEU A 1 88 ? -11.138 -4.050 15.834 1.00 95.12 88 LEU A CA 1
ATOM 705 C C . LEU A 1 88 ? -12.016 -5.251 16.200 1.00 95.12 88 LEU A C 1
ATOM 707 O O . LEU A 1 88 ? -13.069 -5.072 16.808 1.00 95.12 88 LEU A O 1
ATOM 711 N N . GLU A 1 89 ? -11.586 -6.466 15.872 1.00 94.88 89 GLU A N 1
ATOM 712 C CA . GLU A 1 89 ? -12.278 -7.706 16.233 1.00 94.88 89 GLU A CA 1
ATOM 713 C C . GLU A 1 89 ? -12.356 -7.875 17.752 1.00 94.88 89 GLU A C 1
ATOM 715 O O . GLU A 1 89 ? -13.438 -8.104 18.297 1.00 94.88 89 GLU A O 1
ATOM 720 N N . GLN A 1 90 ? -11.236 -7.674 18.455 1.00 93.19 90 GLN A N 1
ATOM 721 C CA . GLN A 1 90 ? -11.202 -7.722 19.914 1.00 93.19 90 GLN A CA 1
ATOM 722 C C . GLN A 1 90 ? -12.149 -6.681 20.526 1.00 93.19 90 GLN A C 1
ATOM 724 O O . GLN A 1 90 ? -12.930 -7.010 21.425 1.00 93.19 90 GLN A O 1
ATOM 729 N N . TYR A 1 91 ? -12.134 -5.451 20.007 1.00 92.44 91 TYR A N 1
ATOM 730 C CA . TYR A 1 91 ? -13.028 -4.378 20.439 1.00 92.44 91 TYR A CA 1
ATOM 731 C C . TYR A 1 91 ? -14.502 -4.750 20.254 1.00 92.44 91 TYR A C 1
ATOM 733 O O . TYR A 1 91 ? -15.306 -4.566 21.162 1.00 92.44 91 TYR A O 1
ATOM 741 N N . LEU A 1 92 ? -14.858 -5.316 19.098 1.00 92.12 92 LEU A N 1
ATOM 742 C CA . LEU A 1 92 ? -16.226 -5.736 18.788 1.00 92.12 92 LEU A CA 1
ATOM 743 C C . LEU A 1 92 ? -16.679 -6.956 19.603 1.00 92.12 92 LEU A C 1
ATOM 745 O O . LEU A 1 92 ? -17.871 -7.085 19.874 1.00 92.12 92 LEU A O 1
ATOM 749 N N . SER A 1 93 ? -15.756 -7.839 19.993 1.00 90.88 93 SER A N 1
ATOM 750 C CA . SER A 1 93 ? -16.055 -9.010 20.829 1.00 90.88 93 SER A CA 1
ATOM 751 C C . SER A 1 93 ? -16.223 -8.682 22.318 1.00 90.88 93 SER A C 1
ATOM 753 O O . SER A 1 93 ? -16.928 -9.395 23.032 1.00 90.88 93 SER A O 1
ATOM 755 N N . THR A 1 94 ? -15.598 -7.601 22.793 1.00 85.88 94 THR A N 1
ATOM 756 C CA . THR A 1 94 ? -15.637 -7.201 24.204 1.00 85.88 94 THR A CA 1
ATOM 757 C C . THR A 1 94 ? -16.807 -6.240 24.408 1.00 85.88 94 THR A C 1
ATOM 759 O O . THR A 1 94 ? -16.792 -5.136 23.884 1.00 85.88 94 THR A O 1
ATOM 762 N N . ASN A 1 95 ? -17.836 -6.626 25.168 1.00 68.06 95 ASN A N 1
ATOM 763 C CA . ASN A 1 95 ? -19.034 -5.793 25.390 1.00 68.06 95 ASN A CA 1
ATOM 764 C C . ASN A 1 95 ? -18.842 -4.662 26.423 1.00 68.06 95 ASN A C 1
ATOM 766 O O . ASN A 1 95 ? -19.804 -3.988 26.796 1.00 68.06 95 ASN A O 1
ATOM 770 N N . GLU A 1 96 ? -17.625 -4.442 26.915 1.00 65.50 96 GLU A N 1
ATOM 771 C CA . GLU A 1 96 ? -17.373 -3.478 27.982 1.00 65.50 96 GLU A CA 1
ATOM 772 C C . GLU A 1 96 ? -17.172 -2.062 27.423 1.00 65.50 96 GLU A C 1
ATOM 774 O O . GLU A 1 96 ? -16.218 -1.777 26.709 1.00 65.50 96 GLU A O 1
ATOM 779 N N . CYS A 1 97 ? -18.075 -1.147 27.790 1.00 64.75 97 CYS A N 1
ATOM 780 C CA . CYS A 1 97 ? -17.946 0.302 27.574 1.00 64.75 97 CYS A CA 1
ATOM 781 C C . CYS A 1 97 ? -17.904 0.779 26.104 1.00 64.75 97 CYS A C 1
ATOM 783 O O . CYS A 1 97 ? -17.472 1.898 25.811 1.00 64.75 97 CYS A O 1
ATOM 785 N N . ASN A 1 98 ? -18.398 -0.034 25.170 1.00 78.25 98 ASN A N 1
ATOM 786 C CA . ASN A 1 98 ? -18.472 0.339 23.762 1.00 78.25 98 ASN A CA 1
ATOM 787 C C . ASN A 1 98 ? -19.620 1.318 23.490 1.00 78.25 98 ASN A C 1
ATOM 789 O O . ASN A 1 98 ? -20.773 1.060 23.830 1.00 78.25 98 ASN A O 1
ATOM 793 N N . THR A 1 99 ? -19.326 2.429 22.813 1.00 85.94 99 THR A N 1
ATOM 794 C CA . THR A 1 99 ? -20.372 3.332 22.310 1.00 85.94 99 THR A CA 1
ATOM 795 C C . THR A 1 99 ? -20.925 2.812 20.983 1.00 85.94 99 THR A C 1
ATOM 797 O O . THR A 1 99 ? -20.181 2.283 20.159 1.00 85.94 99 THR A O 1
ATOM 800 N N . GLU A 1 100 ? -22.212 3.019 20.706 1.00 88.06 100 GLU A N 1
ATOM 801 C CA . GLU A 1 100 ? -22.812 2.620 19.420 1.00 88.06 100 GLU A CA 1
ATOM 802 C C . GLU A 1 100 ? -22.060 3.230 18.221 1.00 88.06 100 GLU A C 1
ATOM 804 O O . GLU A 1 100 ? -21.793 2.570 17.212 1.00 88.06 100 GLU A O 1
ATOM 809 N N . LYS A 1 101 ? -2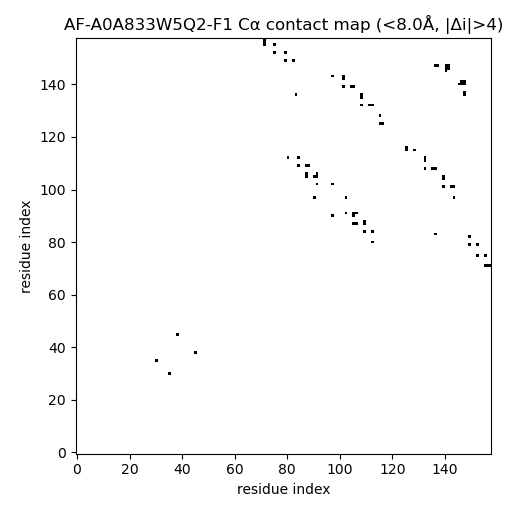1.611 4.482 18.376 1.00 88.75 101 LYS A N 1
ATOM 810 C CA . LYS A 1 101 ? -20.808 5.186 17.377 1.00 88.75 101 LYS A CA 1
ATOM 811 C C . LYS A 1 101 ? -19.475 4.485 17.108 1.00 88.75 101 LYS A C 1
ATOM 813 O O . LYS A 1 101 ? -19.151 4.254 15.945 1.00 88.75 101 LYS A O 1
ATOM 818 N N . SER A 1 102 ? -18.710 4.131 18.140 1.00 89.81 102 SER A N 1
ATOM 819 C CA . SER A 1 102 ? -17.425 3.440 17.963 1.00 89.81 102 SER A CA 1
ATOM 820 C C . SER A 1 102 ? -17.596 2.036 17.382 1.00 89.81 102 SER A C 1
ATOM 822 O O . SER A 1 102 ? -16.812 1.655 16.518 1.00 89.81 102 SER A O 1
ATOM 824 N N . VAL A 1 103 ? -18.657 1.310 17.754 1.00 92.31 103 VAL A N 1
ATOM 825 C CA . VAL A 1 103 ? -19.000 0.002 17.163 1.00 92.31 103 VAL A CA 1
ATOM 826 C C . VAL A 1 103 ? -19.305 0.128 15.670 1.00 92.31 103 VAL A C 1
ATOM 828 O O . VAL A 1 103 ? -18.809 -0.664 14.869 1.00 92.31 103 VAL A O 1
ATOM 831 N N . SER A 1 104 ? -20.090 1.136 15.273 1.00 92.50 104 SER A N 1
ATOM 832 C CA . SER A 1 104 ? -20.427 1.357 13.860 1.00 92.50 104 SER A CA 1
ATOM 833 C C . SER A 1 104 ? -19.186 1.659 13.008 1.00 92.50 104 SER A C 1
ATOM 835 O O . SER A 1 104 ? -19.018 1.080 11.933 1.00 92.50 104 SER A O 1
ATOM 837 N N . ILE A 1 105 ? -18.279 2.499 13.522 1.00 93.38 105 ILE A N 1
ATOM 838 C CA . ILE A 1 105 ? -17.004 2.829 12.876 1.00 93.38 105 ILE A CA 1
ATOM 839 C C . ILE A 1 105 ? -16.117 1.589 12.787 1.00 93.38 105 ILE A C 1
ATOM 841 O O . ILE A 1 105 ? -15.580 1.316 11.718 1.00 93.38 105 ILE A O 1
ATOM 845 N N . ALA A 1 106 ? -15.996 0.818 13.871 1.00 94.69 106 ALA A N 1
ATOM 846 C CA . ALA A 1 106 ? -15.159 -0.374 13.894 1.00 94.69 106 ALA A CA 1
ATOM 847 C C . ALA A 1 106 ? -15.620 -1.423 12.874 1.00 94.69 106 ALA A C 1
ATOM 849 O O . ALA A 1 106 ? -14.803 -1.964 12.135 1.00 94.69 106 ALA A O 1
ATOM 850 N N . ARG A 1 107 ? -16.935 -1.659 12.768 1.00 95.25 107 ARG A N 1
ATOM 851 C CA . ARG A 1 107 ? -17.504 -2.606 11.798 1.00 95.25 107 ARG A CA 1
ATOM 852 C C . ARG A 1 107 ? -17.261 -2.171 10.355 1.00 95.25 107 ARG A C 1
ATOM 854 O O . ARG A 1 107 ? -16.881 -2.998 9.531 1.00 95.25 107 ARG A O 1
ATOM 861 N N . LYS A 1 108 ? -17.466 -0.884 10.057 1.00 96.12 108 LYS A N 1
ATOM 862 C CA . LYS A 1 108 ? -17.196 -0.336 8.723 1.00 96.12 108 LYS A CA 1
ATOM 863 C C . LYS A 1 108 ? -15.713 -0.448 8.377 1.00 96.12 108 LYS A C 1
ATOM 865 O O . LYS A 1 108 ? -15.377 -0.913 7.299 1.00 96.12 108 LYS A O 1
ATOM 870 N N . LEU A 1 109 ? -14.836 -0.066 9.301 1.00 97.06 109 LEU A N 1
ATOM 871 C CA . LEU A 1 109 ? -13.396 -0.116 9.081 1.00 97.06 109 LEU A CA 1
ATOM 872 C C . LEU A 1 109 ? -12.898 -1.550 8.866 1.00 97.06 109 LEU A C 1
ATOM 874 O O . LEU A 1 109 ? -12.070 -1.779 7.992 1.00 97.06 109 LEU A O 1
ATOM 878 N N . LEU A 1 110 ? -13.432 -2.519 9.611 1.00 97.06 110 LEU A N 1
ATOM 879 C CA . LEU A 1 110 ? -13.110 -3.931 9.416 1.00 97.06 110 LEU A CA 1
ATOM 880 C C . LEU A 1 110 ? -13.532 -4.421 8.019 1.00 97.06 110 LEU A C 1
ATOM 882 O O . LEU A 1 110 ? -12.768 -5.113 7.352 1.00 97.06 110 LEU A O 1
ATOM 886 N N . GLN A 1 111 ? -14.711 -4.007 7.540 1.00 96.81 111 GLN A N 1
ATOM 887 C CA . GLN A 1 111 ? -15.137 -4.281 6.163 1.00 96.81 111 GLN A CA 1
ATOM 888 C C . GLN A 1 111 ? -14.219 -3.617 5.131 1.00 96.81 111 GLN A C 1
ATOM 890 O O . GLN A 1 111 ? -13.823 -4.277 4.174 1.00 96.81 111 GLN A O 1
ATOM 895 N N . ASP A 1 112 ? -13.854 -2.347 5.328 1.00 96.00 112 ASP A N 1
ATOM 896 C CA . ASP A 1 112 ? -12.930 -1.630 4.441 1.00 96.00 112 ASP A CA 1
ATOM 897 C C . ASP A 1 112 ? -11.584 -2.373 4.338 1.00 96.00 112 ASP A C 1
ATOM 899 O O . ASP A 1 112 ? -11.052 -2.515 3.239 1.00 96.00 112 ASP A O 1
ATOM 903 N N . ILE A 1 113 ? -11.063 -2.910 5.452 1.00 96.81 113 ILE A N 1
ATOM 904 C CA . ILE A 1 113 ? -9.817 -3.694 5.470 1.00 96.81 113 ILE A CA 1
ATOM 905 C C . ILE A 1 113 ? -9.965 -5.013 4.697 1.00 96.81 113 ILE A C 1
ATOM 907 O O . ILE A 1 113 ? -9.096 -5.351 3.894 1.00 96.81 113 ILE A O 1
ATOM 911 N N . TYR A 1 114 ? -11.056 -5.758 4.886 1.00 95.31 114 TYR A N 1
ATOM 912 C CA . TYR A 1 114 ? -11.265 -7.020 4.163 1.00 95.31 114 TYR A CA 1
ATOM 913 C C . TYR A 1 114 ? -11.552 -6.843 2.669 1.00 95.31 114 TYR A C 1
ATOM 915 O O . TYR A 1 114 ? -11.323 -7.770 1.890 1.00 95.31 114 TYR A O 1
ATOM 923 N N . ASN A 1 115 ? -12.027 -5.663 2.272 1.00 93.94 115 ASN A N 1
ATOM 924 C CA . ASN A 1 115 ? -12.283 -5.308 0.881 1.00 93.94 115 ASN A CA 1
ATOM 925 C C . ASN A 1 115 ? -11.054 -4.723 0.170 1.00 93.94 115 ASN A C 1
ATOM 927 O O . ASN A 1 115 ? -11.153 -4.382 -1.010 1.00 93.94 115 ASN A O 1
ATOM 931 N N . VAL A 1 116 ? -9.904 -4.606 0.847 1.00 92.69 116 VAL A N 1
ATOM 932 C CA . VAL A 1 116 ? -8.656 -4.193 0.193 1.00 92.69 116 VAL A CA 1
ATOM 933 C C . VAL A 1 116 ? -8.355 -5.150 -0.974 1.00 92.69 116 VAL A C 1
ATOM 935 O O . VAL A 1 116 ? -8.392 -6.373 -0.784 1.00 92.69 116 VAL A O 1
ATOM 938 N N . PRO A 1 117 ? -8.057 -4.630 -2.182 1.00 90.62 117 PRO A N 1
ATOM 939 C CA . PRO A 1 117 ? -7.769 -5.464 -3.341 1.00 90.62 117 PRO A CA 1
ATOM 940 C C . PRO A 1 117 ? -6.614 -6.430 -3.080 1.00 90.62 117 PRO A C 1
ATOM 942 O O . PRO A 1 117 ? -5.545 -6.042 -2.612 1.00 90.62 117 PRO A O 1
ATOM 945 N N . LYS A 1 118 ? -6.826 -7.702 -3.422 1.00 86.94 118 LYS A N 1
ATOM 946 C CA . LYS A 1 118 ? -5.805 -8.758 -3.305 1.00 86.94 118 LYS A CA 1
ATOM 947 C C . LYS A 1 118 ? -4.852 -8.799 -4.497 1.00 86.94 118 LYS A C 1
ATOM 949 O O . LYS A 1 118 ? -3.788 -9.401 -4.414 1.00 86.94 118 LYS A O 1
ATOM 954 N N . PHE A 1 119 ? -5.258 -8.181 -5.600 1.00 86.12 119 PHE A N 1
ATOM 955 C CA . PHE A 1 119 ? -4.513 -8.113 -6.846 1.00 86.12 119 PHE A CA 1
ATOM 956 C C . PHE A 1 119 ? -4.405 -6.656 -7.280 1.00 86.12 119 PHE A C 1
ATOM 958 O O . PHE A 1 119 ? -5.219 -5.825 -6.874 1.00 86.12 119 PHE A O 1
ATOM 965 N N . ASN A 1 120 ? -3.389 -6.359 -8.086 1.00 82.88 120 ASN A N 1
ATOM 966 C CA . ASN A 1 120 ? -3.227 -5.034 -8.659 1.00 82.88 120 ASN A CA 1
ATOM 967 C C . ASN A 1 120 ? -4.382 -4.758 -9.631 1.00 82.88 120 ASN A C 1
ATOM 969 O O . ASN A 1 120 ? -4.523 -5.462 -10.629 1.00 82.88 120 ASN A O 1
ATOM 973 N N . ASP A 1 121 ? -5.198 -3.761 -9.313 1.00 87.31 121 ASP A N 1
ATOM 974 C CA . ASP A 1 121 ? -6.303 -3.288 -10.139 1.00 87.31 121 ASP A CA 1
ATOM 975 C C . ASP A 1 121 ? -6.005 -1.837 -10.519 1.00 87.31 121 ASP A C 1
ATOM 977 O O . ASP A 1 121 ? -5.930 -0.968 -9.651 1.00 87.31 121 ASP A O 1
ATOM 981 N N . GLU A 1 122 ? -5.815 -1.580 -11.813 1.00 88.19 122 GLU A N 1
ATOM 982 C CA . GLU A 1 122 ? -5.462 -0.253 -12.333 1.00 88.19 122 GLU A CA 1
ATOM 983 C C . GLU A 1 122 ? -6.567 0.790 -12.110 1.00 88.19 122 GLU A C 1
ATOM 985 O O . GLU A 1 122 ? -6.312 1.992 -12.173 1.00 88.19 122 GLU A O 1
ATOM 990 N N . THR A 1 123 ? -7.794 0.354 -11.818 1.00 90.94 123 THR A N 1
ATOM 991 C CA . THR A 1 123 ? -8.921 1.245 -11.522 1.00 90.94 123 THR A CA 1
ATOM 992 C C . THR A 1 123 ? -8.960 1.696 -10.061 1.00 90.94 123 THR A C 1
ATOM 994 O O . THR A 1 123 ? -9.707 2.619 -9.722 1.00 90.94 123 THR A O 1
ATOM 997 N N . VAL A 1 124 ? -8.152 1.082 -9.188 1.00 89.69 124 VAL A N 1
ATOM 998 C CA . VAL A 1 124 ? -8.164 1.336 -7.747 1.00 89.69 124 VAL A CA 1
ATOM 999 C C . VAL A 1 124 ? -6.884 2.029 -7.301 1.00 89.69 124 VAL A C 1
ATOM 1001 O O . VAL A 1 124 ? -5.780 1.502 -7.400 1.00 89.69 124 VAL A O 1
ATOM 1004 N N . ASP A 1 125 ? -7.043 3.194 -6.677 1.00 92.38 125 ASP A N 1
ATOM 1005 C CA . ASP A 1 125 ? -5.949 3.850 -5.967 1.00 92.38 125 ASP A CA 1
ATOM 1006 C C . ASP A 1 125 ? -5.700 3.146 -4.622 1.00 92.38 125 ASP A C 1
ATOM 1008 O O . ASP A 1 125 ? -6.323 3.439 -3.589 1.00 92.38 125 ASP A O 1
ATOM 1012 N N . MET A 1 126 ? -4.796 2.164 -4.647 1.00 89.69 126 MET A N 1
ATOM 1013 C CA . MET A 1 126 ? -4.433 1.375 -3.471 1.00 89.69 126 MET A CA 1
ATOM 1014 C C . MET A 1 126 ? -3.829 2.252 -2.368 1.00 89.69 126 MET A C 1
ATOM 1016 O O . MET A 1 126 ? -4.177 2.084 -1.200 1.00 89.69 126 MET A O 1
ATOM 1020 N N . LEU A 1 127 ? -2.969 3.215 -2.714 1.00 89.38 127 LEU A N 1
ATOM 1021 C CA . LEU A 1 127 ? -2.305 4.072 -1.727 1.00 89.38 127 LEU A CA 1
ATOM 1022 C C . LEU A 1 127 ? -3.327 4.921 -0.972 1.00 89.38 127 LEU A C 1
ATOM 1024 O O . LEU A 1 127 ? -3.349 4.923 0.260 1.00 89.38 127 LEU A O 1
ATOM 1028 N N . LYS A 1 128 ? -4.251 5.548 -1.702 1.00 93.06 128 LYS A N 1
ATOM 1029 C CA . LYS A 1 128 ? -5.339 6.328 -1.109 1.00 93.06 128 LYS A CA 1
ATOM 1030 C C . LYS A 1 128 ? -6.279 5.475 -0.264 1.00 93.06 128 LYS A C 1
ATOM 1032 O O . LYS A 1 128 ? -6.742 5.931 0.783 1.00 93.06 128 LYS A O 1
ATOM 1037 N N . THR A 1 129 ? -6.551 4.241 -0.686 1.00 93.88 129 THR A N 1
ATOM 1038 C CA . THR A 1 129 ? -7.367 3.290 0.087 1.00 93.88 129 THR A CA 1
ATOM 1039 C C . THR A 1 129 ? -6.720 2.998 1.442 1.00 93.88 129 THR A C 1
ATOM 1041 O O . THR A 1 129 ? -7.366 3.129 2.484 1.00 93.88 129 THR A O 1
ATOM 1044 N N . ILE A 1 130 ? -5.423 2.688 1.442 1.00 93.88 130 ILE A N 1
ATOM 1045 C CA . ILE A 1 130 ? -4.648 2.417 2.656 1.00 93.88 130 ILE A CA 1
ATOM 1046 C C . ILE A 1 130 ? -4.569 3.651 3.564 1.00 93.88 130 ILE A C 1
ATOM 1048 O O . ILE A 1 130 ? -4.755 3.538 4.777 1.00 93.88 130 ILE A O 1
ATOM 1052 N N . ASP A 1 131 ? -4.339 4.840 3.010 1.00 94.56 131 ASP A N 1
ATOM 1053 C CA . ASP A 1 131 ? -4.259 6.073 3.800 1.00 94.56 131 ASP A CA 1
ATOM 1054 C C . ASP A 1 131 ? -5.608 6.470 4.410 1.00 94.56 131 ASP A C 1
ATOM 1056 O O . ASP A 1 131 ? -5.671 6.953 5.550 1.00 94.56 131 ASP A O 1
ATOM 1060 N N . ASN A 1 132 ? -6.709 6.190 3.708 1.00 95.69 132 ASN A N 1
ATOM 1061 C CA . ASN A 1 132 ? -8.048 6.338 4.261 1.00 95.69 132 ASN A CA 1
ATOM 1062 C C . ASN A 1 132 ? -8.282 5.367 5.431 1.00 95.69 132 ASN A C 1
ATOM 1064 O O . ASN A 1 132 ? -8.780 5.792 6.474 1.00 95.69 132 ASN A O 1
ATOM 1068 N N . ILE A 1 133 ? -7.872 4.100 5.306 1.00 96.56 133 ILE A N 1
ATOM 1069 C CA . ILE A 1 133 ? -7.952 3.112 6.396 1.00 96.56 133 ILE A CA 1
ATOM 1070 C C . ILE A 1 133 ? -7.150 3.582 7.616 1.00 96.56 133 ILE A C 1
ATOM 1072 O O . ILE A 1 133 ? -7.698 3.628 8.715 1.00 96.56 133 ILE A O 1
ATOM 1076 N N . LYS A 1 134 ? -5.892 4.010 7.442 1.00 95.06 134 LYS A N 1
ATOM 1077 C CA . LYS A 1 134 ? -5.057 4.540 8.540 1.00 95.06 134 LYS A CA 1
ATOM 1078 C C . LYS A 1 134 ? -5.714 5.729 9.239 1.00 95.06 134 LYS A C 1
ATOM 1080 O O . LYS A 1 134 ? -5.759 5.795 10.467 1.00 95.06 134 LYS A O 1
ATOM 1085 N N . SER A 1 135 ? -6.267 6.655 8.458 1.00 95.06 135 SER A N 1
ATOM 1086 C CA . SER A 1 135 ? -6.956 7.838 8.981 1.00 95.06 135 SER A CA 1
ATOM 1087 C C . SER A 1 135 ? -8.219 7.468 9.763 1.00 95.06 135 SER A C 1
ATOM 1089 O O . SER A 1 135 ? -8.503 8.056 10.808 1.00 95.06 135 SER A O 1
ATOM 1091 N N . GLN A 1 136 ? -8.992 6.493 9.277 1.00 95.06 136 GLN A N 1
ATOM 1092 C CA . GLN A 1 136 ? -10.164 5.971 9.981 1.00 95.06 136 GLN A CA 1
ATOM 1093 C C . GLN A 1 136 ? -9.773 5.218 11.259 1.00 95.06 136 GLN A C 1
ATOM 1095 O O . GLN A 1 136 ? -10.409 5.421 12.293 1.00 95.06 136 GLN A O 1
ATOM 1100 N N . TYR A 1 137 ? -8.701 4.426 11.222 1.00 96.62 137 TYR A N 1
ATOM 1101 C CA . TYR A 1 137 ? -8.176 3.722 12.389 1.00 96.62 137 TYR A CA 1
ATOM 1102 C C . TYR A 1 137 ? -7.742 4.697 13.487 1.00 96.62 137 TYR A C 1
ATOM 1104 O O . TYR A 1 137 ? -8.168 4.565 14.6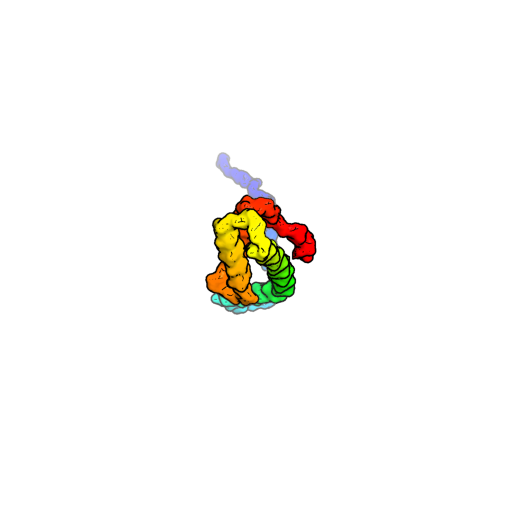30 1.00 96.62 137 TYR A O 1
ATOM 1112 N N . ALA A 1 138 ? -7.002 5.756 13.144 1.00 94.69 138 ALA A N 1
ATOM 1113 C CA . ALA A 1 138 ? -6.619 6.789 14.107 1.00 94.69 138 ALA A CA 1
ATOM 1114 C C . ALA A 1 138 ? -7.840 7.463 14.766 1.00 94.69 138 ALA A C 1
ATOM 1116 O O . ALA A 1 138 ? -7.854 7.682 15.980 1.00 94.69 138 ALA A O 1
ATOM 1117 N N . LYS A 1 139 ? -8.895 7.745 13.985 1.00 93.19 139 LYS A N 1
ATOM 1118 C CA . LYS A 1 139 ? -10.168 8.276 14.507 1.00 93.19 139 LYS A CA 1
ATOM 1119 C C . LYS A 1 139 ? -10.854 7.290 15.452 1.00 93.19 139 LYS A C 1
ATOM 1121 O O . LYS A 1 139 ? -11.362 7.702 16.492 1.00 93.19 139 LYS A O 1
ATOM 1126 N N . PHE A 1 140 ? -10.872 6.006 15.100 1.00 94.50 140 PHE A N 1
ATOM 1127 C CA . PHE A 1 140 ? -11.399 4.949 15.959 1.00 94.50 140 PHE A CA 1
ATOM 1128 C C . PHE A 1 140 ? -10.627 4.872 17.285 1.00 94.50 140 PHE A C 1
ATOM 1130 O O . PHE A 1 140 ? -11.246 4.936 18.345 1.00 94.50 140 PHE A O 1
ATOM 1137 N N . CYS A 1 141 ? -9.294 4.834 17.241 1.00 93.25 141 CYS A N 1
ATOM 1138 C CA . CYS A 1 141 ? -8.439 4.789 18.428 1.00 93.25 141 CYS A CA 1
ATOM 1139 C C . CYS A 1 141 ? -8.691 5.967 19.376 1.00 93.25 141 CYS A C 1
ATOM 1141 O O . CYS A 1 141 ? -8.788 5.768 20.586 1.00 93.25 141 CYS A O 1
ATOM 1143 N N . ALA A 1 142 ? -8.881 7.177 18.838 1.00 92.06 142 ALA A N 1
ATOM 1144 C CA . ALA A 1 142 ? -9.217 8.354 19.638 1.00 92.06 142 ALA A CA 1
ATOM 1145 C C . ALA A 1 142 ? -10.557 8.203 20.385 1.00 92.06 142 ALA A C 1
ATOM 1147 O O . ALA A 1 142 ? -10.671 8.622 21.536 1.00 92.06 142 ALA A O 1
ATOM 1148 N N . LEU A 1 143 ? -11.563 7.579 19.760 1.00 90.06 143 LEU A N 1
ATOM 1149 C CA . LEU A 1 143 ? -12.863 7.308 20.389 1.00 90.06 143 LEU A CA 1
ATOM 1150 C C . LEU A 1 143 ? -12.786 6.175 21.416 1.00 90.06 143 LEU A C 1
ATOM 1152 O O . LEU A 1 143 ? -13.399 6.265 22.477 1.00 90.06 143 LEU A O 1
ATOM 1156 N N . ALA A 1 144 ? -12.029 5.124 21.104 1.00 88.50 144 ALA A N 1
ATOM 1157 C CA . ALA A 1 144 ? -11.855 3.957 21.96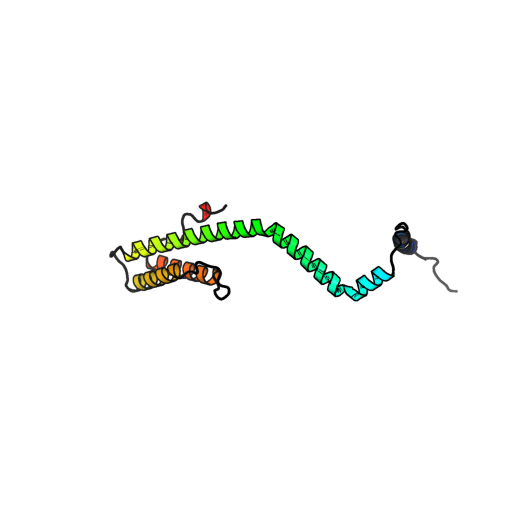0 1.00 88.50 144 ALA A CA 1
ATOM 1158 C C . ALA A 1 144 ? -10.845 4.184 23.101 1.00 88.50 144 ALA A C 1
ATOM 1160 O O . ALA A 1 144 ? -10.718 3.333 23.975 1.00 88.50 144 ALA A O 1
ATOM 1161 N N . LYS A 1 145 ? -10.142 5.329 23.112 1.00 88.50 145 LYS A N 1
ATOM 1162 C CA . LYS A 1 145 ? -9.046 5.653 24.044 1.00 88.50 145 LYS A CA 1
ATOM 1163 C C . LYS A 1 145 ? -7.908 4.620 24.004 1.00 88.50 145 LYS A C 1
ATOM 1165 O O . LYS A 1 145 ? -7.321 4.292 25.031 1.00 88.50 145 LYS A O 1
ATOM 1170 N N . ILE A 1 146 ? -7.596 4.127 22.805 1.00 88.25 146 ILE A N 1
ATOM 1171 C CA . ILE A 1 146 ? -6.519 3.164 22.536 1.00 88.25 146 ILE A CA 1
ATOM 1172 C C . ILE A 1 146 ? -5.379 3.889 21.809 1.00 88.25 146 ILE A C 1
ATOM 1174 O O . ILE A 1 146 ? -5.605 4.878 21.110 1.00 88.25 146 ILE A O 1
ATOM 1178 N N . CYS A 1 147 ? -4.146 3.401 21.953 1.00 86.62 147 CYS A N 1
ATOM 1179 C CA . CYS A 1 147 ? -3.022 3.887 21.159 1.00 86.62 147 CYS A CA 1
ATOM 1180 C C . CYS A 1 147 ? -3.223 3.572 19.666 1.00 86.62 147 CYS A C 1
ATOM 1182 O O . CYS A 1 147 ? -3.585 2.454 19.303 1.00 86.62 147 CYS A O 1
ATOM 1184 N N . SER A 1 148 ? -2.975 4.549 18.793 1.00 86.19 148 SER A N 1
ATOM 1185 C CA . SER A 1 148 ? -3.121 4.394 17.340 1.00 86.19 148 SER A CA 1
ATOM 1186 C C . SER A 1 148 ? -1.862 3.882 16.635 1.00 86.19 148 SER A C 1
ATOM 1188 O O . SER A 1 148 ? -1.924 3.562 15.446 1.00 86.19 148 SER A O 1
ATOM 1190 N N . SER A 1 149 ? -0.718 3.817 17.324 1.00 85.06 149 SER A N 1
ATOM 1191 C CA . SER A 1 149 ? 0.542 3.402 16.707 1.00 85.06 149 SER A CA 1
ATOM 1192 C C . SER A 1 149 ? 0.609 1.887 16.522 1.00 85.06 149 SER A C 1
ATOM 1194 O O . SER A 1 149 ? 0.238 1.111 17.400 1.00 85.06 149 SER A O 1
ATOM 1196 N N . TYR A 1 150 ? 1.115 1.464 15.362 1.00 84.19 150 TYR A N 1
ATOM 1197 C CA . TYR A 1 150 ? 1.470 0.068 15.133 1.00 84.19 150 TYR A CA 1
ATOM 1198 C C . TYR A 1 150 ? 2.838 -0.211 15.785 1.00 84.19 150 TYR A C 1
ATOM 1200 O O . TYR A 1 150 ? 3.830 0.407 15.381 1.00 84.19 150 TYR A O 1
ATOM 1208 N N . PRO A 1 151 ? 2.922 -1.109 16.784 1.00 81.88 151 PRO A N 1
ATOM 1209 C CA . PRO A 1 151 ? 4.118 -1.260 17.617 1.00 81.88 151 PRO A CA 1
ATOM 1210 C C . PRO A 1 151 ? 5.319 -1.891 16.900 1.00 81.88 151 PRO A C 1
ATOM 1212 O O . PRO A 1 151 ? 6.434 -1.804 17.403 1.00 81.88 151 PRO A O 1
ATOM 1215 N N . GLU A 1 152 ? 5.123 -2.522 15.740 1.00 80.81 152 GLU A N 1
ATOM 1216 C CA . GLU A 1 152 ? 6.197 -3.213 15.008 1.00 80.81 152 GLU A CA 1
ATOM 1217 C C . GLU A 1 152 ? 6.587 -2.514 13.705 1.00 80.81 152 GLU A C 1
ATOM 1219 O O . GLU A 1 152 ? 7.221 -3.116 12.841 1.00 80.81 152 GLU A O 1
ATOM 1224 N N . THR A 1 153 ? 6.249 -1.227 13.577 1.00 75.50 153 THR A N 1
ATOM 1225 C CA . THR A 1 153 ? 6.591 -0.415 12.397 1.00 75.50 153 THR A CA 1
ATOM 1226 C C . THR A 1 153 ? 8.090 -0.484 12.081 1.00 75.50 153 THR A C 1
ATOM 1228 O O . THR A 1 153 ? 8.461 -0.655 10.924 1.00 75.50 153 THR A O 1
ATOM 1231 N N . ASP A 1 154 ? 8.943 -0.453 13.108 1.00 72.81 154 ASP A N 1
ATOM 1232 C CA . ASP A 1 154 ? 10.401 -0.430 12.941 1.00 72.81 154 ASP A CA 1
ATOM 1233 C C . ASP A 1 154 ? 11.027 -1.813 12.705 1.00 72.81 154 ASP A C 1
ATOM 1235 O O . ASP A 1 154 ? 12.172 -1.905 12.267 1.00 72.81 154 ASP A O 1
ATOM 1239 N N . LYS A 1 155 ? 10.285 -2.898 12.972 1.00 73.06 155 LYS A N 1
ATOM 1240 C CA . LYS A 1 155 ? 10.777 -4.282 12.837 1.00 73.06 155 LYS A CA 1
ATOM 1241 C C . LYS A 1 155 ? 10.653 -4.833 11.414 1.00 73.06 155 LYS A C 1
ATOM 1243 O O . LYS A 1 155 ? 11.205 -5.890 11.129 1.00 73.06 155 LYS A O 1
ATOM 1248 N N . LEU A 1 156 ? 9.912 -4.144 10.546 1.00 66.06 156 LEU A N 1
ATOM 1249 C CA . LEU A 1 156 ? 9.647 -4.549 9.159 1.00 66.06 156 LEU A CA 1
ATOM 1250 C C . LEU A 1 156 ? 10.448 -3.722 8.141 1.00 66.06 156 LEU A C 1
ATOM 1252 O O . LEU A 1 156 ? 10.133 -3.733 6.951 1.00 66.06 156 LEU A O 1
ATOM 1256 N N . ASN A 1 157 ? 11.475 -3.010 8.610 1.00 62.31 157 ASN A N 1
ATOM 1257 C CA . ASN A 1 157 ? 12.471 -2.373 7.761 1.00 62.31 157 ASN A CA 1
ATOM 1258 C C . ASN A 1 157 ? 13.498 -3.441 7.356 1.00 62.31 157 ASN A C 1
ATOM 1260 O O . ASN A 1 157 ? 14.314 -3.854 8.179 1.00 62.31 157 ASN A O 1
ATOM 1264 N N . PHE A 1 158 ? 13.395 -3.919 6.117 1.00 60.09 158 PHE A N 1
ATOM 1265 C CA . PHE A 1 158 ? 14.329 -4.859 5.495 1.00 60.09 158 PHE A CA 1
ATOM 1266 C C . PHE A 1 158 ? 15.279 -4.120 4.557 1.00 60.09 158 PHE A C 1
ATOM 1268 O O . PHE A 1 158 ? 14.806 -3.164 3.896 1.00 60.09 158 PHE A O 1
#

Nearest PDB structures (foldseek):
  1aep-assembly1_A  TM=6.226E-01  e=2.982E+00  Locusta migratoria
  8otz-assembly1_F2  TM=2.217E-01  e=2.360E+00  Bos taurus

Foldseek 3Di:
DDDDDPCPDPVVVVVVVVVVVVVVPPPDPVPPVVVVVVCVVCVVVVVVVVCVVVVVVVCVVCVVVVVVVCVLVVVLLVLLLVVLLVVLVVVLPDPPPDDPVLVVLSVVLNVLSVPQDPDDDPVDPNVVSSVVSLVSQVVSCVVVVHDSDDPCSVVSPD

Organism: NCBI:txid561572

Solvent-accessible surface area (backbone atoms only — not comparable to full-atom values): 9592 Å² total; per-residue (Å²): 133,87,85,84,81,98,69,85,56,78,70,61,58,53,59,54,47,55,58,55,48,65,73,67,70,63,74,90,65,87,74,56,62,65,58,55,50,49,51,60,75,39,38,66,62,52,50,49,52,50,51,50,53,52,52,49,55,50,47,61,70,46,42,63,58,52,50,50,50,50,51,48,53,50,49,45,50,50,52,53,51,50,51,52,43,52,54,40,52,52,54,73,70,44,86,75,90,70,48,74,68,56,51,54,50,40,54,50,51,48,50,57,60,73,63,53,75,92,60,95,51,95,90,54,65,60,68,62,52,52,53,50,50,53,54,50,47,44,54,48,18,66,74,70,74,45,82,67,74,67,90,58,66,79,74,57,72,126